Protein AF-A0A9E1YQ18-F1 (afdb_monomer_lite)

Secondary structure (DSSP, 8-state):
-EEEETTTSHHHHHHHHHHHHTT--EEEEE--TT-----TTGGGEEE--TT-HHHHTTT-

Radius of gyrati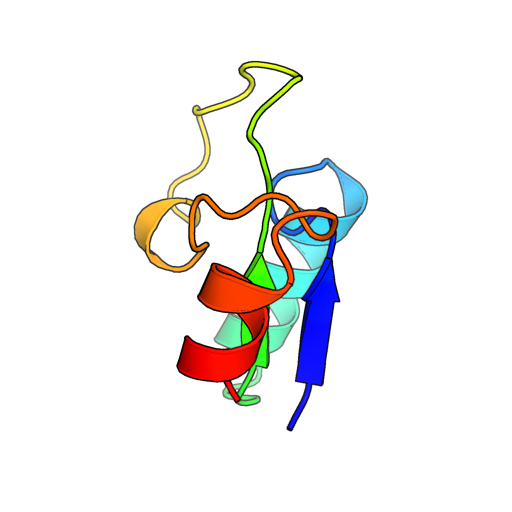on: 10.97 Å; chains: 1; bounding box: 24×26×22 Å

Structure (mmCIF, N/CA/C/O backbone):
data_AF-A0A9E1YQ18-F1
#
_entry.id   AF-A0A9E1YQ18-F1
#
loop_
_atom_site.group_PDB
_atom_site.id
_atom_site.type_symbol
_atom_site.label_atom_id
_atom_site.label_alt_id
_atom_site.label_comp_id
_atom_site.label_asym_id
_atom_site.label_entity_id
_atom_site.label_seq_id
_atom_site.pdbx_PDB_ins_code
_atom_site.Cartn_x
_atom_site.Cartn_y
_atom_site.Cartn_z
_ato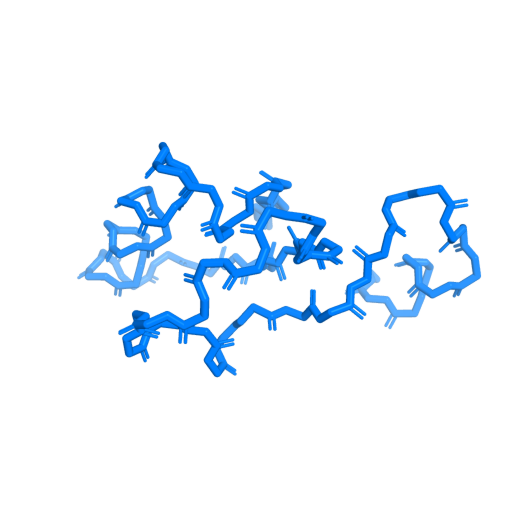m_site.occupancy
_atom_site.B_iso_or_equiv
_atom_site.auth_seq_id
_atom_site.auth_comp_id
_atom_site.auth_asym_id
_atom_site.auth_atom_id
_atom_site.pdbx_PDB_model_num
ATOM 1 N N . MET A 1 1 ? -12.996 -4.870 1.794 1.00 80.25 1 MET A N 1
ATOM 2 C CA . MET A 1 1 ? -11.544 -4.701 2.022 1.00 80.25 1 MET A CA 1
ATOM 3 C C . MET A 1 1 ? -11.007 -3.794 0.922 1.00 80.25 1 MET A C 1
ATOM 5 O O . MET A 1 1 ? -11.293 -4.086 -0.230 1.00 80.25 1 MET A O 1
ATOM 9 N N . ILE A 1 2 ? -10.317 -2.693 1.238 1.00 93.00 2 ILE A N 1
ATOM 10 C CA . ILE A 1 2 ? -9.769 -1.771 0.220 1.00 93.00 2 ILE A CA 1
ATOM 11 C C . ILE A 1 2 ? -8.295 -2.111 -0.028 1.00 93.00 2 ILE A C 1
ATOM 13 O O . ILE A 1 2 ? -7.513 -2.136 0.920 1.00 93.00 2 ILE A O 1
ATOM 17 N N . LEU A 1 3 ? -7.908 -2.335 -1.285 1.00 93.31 3 LEU A N 1
ATOM 18 C CA . LEU A 1 3 ? -6.505 -2.371 -1.704 1.00 93.31 3 LEU A CA 1
ATOM 19 C C . LEU A 1 3 ? -6.145 -1.007 -2.297 1.00 93.31 3 LEU A C 1
ATOM 21 O O . LEU A 1 3 ? -6.755 -0.576 -3.272 1.00 93.31 3 LEU A O 1
ATOM 25 N N . LEU A 1 4 ? -5.165 -0.329 -1.705 1.00 94.00 4 LEU A N 1
ATOM 26 C CA . LEU A 1 4 ? -4.691 0.976 -2.147 1.00 94.00 4 LEU A CA 1
ATOM 27 C C . LEU A 1 4 ? -3.315 0.828 -2.803 1.00 94.00 4 LEU A C 1
ATOM 29 O O . LEU A 1 4 ? -2.308 0.663 -2.116 1.00 94.00 4 LEU A O 1
ATOM 33 N N . THR A 1 5 ? -3.277 0.887 -4.131 1.00 93.75 5 THR A N 1
ATOM 34 C CA . THR A 1 5 ? -2.040 0.899 -4.923 1.00 93.75 5 THR A CA 1
ATOM 35 C C . THR A 1 5 ? -1.447 2.299 -4.991 1.00 93.75 5 THR A C 1
ATOM 37 O O . THR A 1 5 ? -2.192 3.279 -5.023 1.00 93.75 5 THR A O 1
ATOM 40 N N . GLY A 1 6 ? -0.121 2.409 -5.067 1.00 92.12 6 GLY A N 1
ATOM 41 C CA . GLY A 1 6 ? 0.532 3.719 -5.085 1.00 92.12 6 GLY A CA 1
ATOM 42 C C . GLY A 1 6 ? 0.324 4.472 -3.768 1.00 92.12 6 GLY A C 1
ATOM 43 O O . GLY A 1 6 ? 0.234 5.700 -3.763 1.00 92.12 6 GLY A O 1
ATOM 44 N N . ALA A 1 7 ? 0.161 3.737 -2.658 1.00 93.12 7 ALA A N 1
ATOM 45 C CA . ALA A 1 7 ? -0.231 4.284 -1.361 1.00 93.12 7 ALA A CA 1
ATOM 46 C C . ALA A 1 7 ? 0.780 5.290 -0.795 1.00 93.12 7 ALA A C 1
ATOM 48 O O . ALA A 1 7 ? 0.433 6.063 0.096 1.00 93.12 7 ALA A O 1
ATOM 49 N N . ALA A 1 8 ? 2.017 5.285 -1.290 1.00 91.25 8 ALA A N 1
ATOM 50 C CA . ALA A 1 8 ? 3.047 6.239 -0.904 1.00 91.25 8 ALA A CA 1
ATOM 51 C C . ALA A 1 8 ? 3.230 7.392 -1.897 1.00 91.25 8 ALA A C 1
ATOM 53 O O . ALA A 1 8 ? 3.933 8.356 -1.593 1.00 91.25 8 ALA A O 1
ATOM 54 N N . GLY A 1 9 ? 2.572 7.340 -3.054 1.00 89.75 9 GLY A N 1
ATOM 55 C CA . GLY A 1 9 ? 2.483 8.477 -3.961 1.00 89.75 9 GLY A CA 1
ATOM 56 C C . GLY A 1 9 ? 1.732 9.661 -3.342 1.00 89.75 9 GLY A C 1
ATOM 57 O O . GLY A 1 9 ? 1.110 9.556 -2.284 1.00 89.75 9 GLY A O 1
ATOM 58 N N . TYR A 1 10 ? 1.743 10.802 -4.033 1.00 90.00 10 TYR A N 1
ATOM 59 C CA . TYR A 1 10 ? 1.078 12.024 -3.567 1.00 90.00 10 TYR A CA 1
ATOM 60 C C . TYR A 1 10 ? -0.401 11.778 -3.222 1.00 90.00 10 TYR A C 1
ATOM 62 O O . TYR A 1 10 ? -0.795 11.872 -2.063 1.00 90.00 10 TYR A O 1
ATOM 70 N N . VAL A 1 11 ? -1.203 11.337 -4.192 1.00 92.69 11 VAL A N 1
ATOM 71 C CA . VAL A 1 11 ? -2.634 11.056 -3.975 1.00 92.69 11 VAL A CA 1
ATOM 72 C C . VAL A 1 11 ? -2.847 9.894 -3.001 1.00 92.69 11 VAL A C 1
ATOM 74 O O . VAL A 1 11 ? -3.662 9.994 -2.083 1.00 92.69 11 VAL A O 1
ATOM 77 N N . GLY A 1 12 ? -2.094 8.803 -3.170 1.00 93.12 12 GLY A N 1
ATOM 78 C CA . GLY A 1 12 ? -2.236 7.605 -2.344 1.00 93.12 12 GLY A CA 1
ATOM 79 C C . GLY A 1 12 ? -1.970 7.874 -0.866 1.00 93.12 12 GLY A C 1
ATOM 80 O O . GLY A 1 12 ? -2.730 7.414 -0.021 1.00 93.12 12 GLY A O 1
ATOM 81 N N . SER A 1 13 ? -0.967 8.691 -0.543 1.00 92.12 13 SER A N 1
ATOM 82 C CA . SER A 1 13 ? -0.604 9.002 0.844 1.00 92.12 13 SER A CA 1
ATOM 83 C C . SER A 1 13 ? -1.670 9.839 1.562 1.00 92.12 13 SER A C 1
ATOM 85 O O . SER A 1 13 ? -1.999 9.562 2.718 1.00 92.12 13 SER A O 1
ATOM 87 N N . HIS A 1 14 ? -2.286 10.803 0.869 1.00 93.12 14 HIS A N 1
ATOM 88 C CA . HIS A 1 14 ? -3.412 11.581 1.392 1.00 93.12 14 HIS A CA 1
ATOM 89 C C . HIS A 1 14 ? -4.670 10.719 1.572 1.00 93.12 14 HIS A C 1
ATOM 91 O O . HIS A 1 14 ? -5.366 10.839 2.585 1.00 93.12 14 HIS A O 1
ATOM 97 N N . LEU A 1 15 ? -4.946 9.809 0.632 1.00 94.88 15 LEU A N 1
ATOM 98 C CA . LEU A 1 15 ? -6.063 8.874 0.752 1.00 94.88 15 LEU A CA 1
ATOM 99 C C . LEU A 1 15 ? -5.837 7.879 1.900 1.00 94.88 15 LEU A C 1
ATOM 101 O O . LEU A 1 15 ? -6.732 7.682 2.719 1.00 94.88 15 LEU A O 1
ATOM 105 N N . ALA A 1 16 ? -4.628 7.325 2.027 1.00 94.25 16 ALA A N 1
ATOM 106 C CA . ALA A 1 16 ? -4.234 6.463 3.139 1.00 94.25 16 ALA A CA 1
ATOM 107 C C . ALA A 1 16 ? -4.426 7.178 4.483 1.00 94.25 16 ALA A C 1
ATOM 109 O O . ALA A 1 16 ? -5.021 6.617 5.402 1.00 94.25 16 ALA A O 1
ATOM 110 N N . PHE A 1 17 ? -4.004 8.443 4.592 1.00 93.56 17 PHE A N 1
ATOM 111 C CA . PHE A 1 17 ? -4.238 9.255 5.786 1.00 93.56 17 PHE A CA 1
ATOM 112 C C . PHE A 1 17 ? -5.729 9.383 6.122 1.00 93.56 17 PHE A C 1
ATOM 114 O O . PHE A 1 17 ? -6.120 9.214 7.280 1.00 93.56 17 PHE A O 1
ATOM 121 N N . LYS A 1 18 ? -6.573 9.647 5.116 1.00 94.81 18 LYS A N 1
ATOM 122 C CA . LYS A 1 18 ? -8.026 9.756 5.290 1.00 94.81 18 LYS A CA 1
ATOM 123 C C . LYS A 1 18 ? -8.645 8.432 5.743 1.00 94.81 18 LYS A C 1
ATOM 125 O O . LYS A 1 18 ? -9.426 8.443 6.690 1.00 94.81 18 LYS A O 1
ATOM 130 N N . LEU A 1 19 ? -8.262 7.308 5.135 1.00 94.75 19 LEU A N 1
ATOM 131 C CA . LEU A 1 19 ? -8.741 5.973 5.515 1.00 94.75 19 LEU A CA 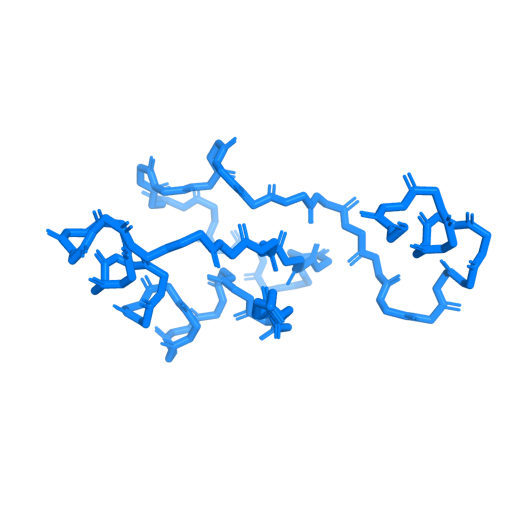1
ATOM 132 C C . LEU A 1 19 ? -8.351 5.623 6.959 1.00 94.75 19 LEU A C 1
ATOM 134 O O . LEU A 1 19 ? -9.198 5.157 7.718 1.00 94.75 19 LEU A O 1
ATOM 138 N N . ILE A 1 20 ? -7.114 5.937 7.373 1.00 93.31 20 ILE A N 1
ATOM 139 C CA . ILE A 1 20 ? -6.656 5.776 8.765 1.00 93.31 20 ILE A CA 1
ATOM 140 C C . ILE A 1 20 ? -7.507 6.621 9.719 1.00 93.31 20 ILE A C 1
ATOM 142 O O . ILE A 1 20 ? -7.999 6.102 10.717 1.00 93.31 20 ILE A O 1
ATOM 146 N N . LYS A 1 21 ? -7.688 7.915 9.422 1.00 94.88 21 LYS A N 1
ATOM 147 C CA . LYS A 1 21 ? -8.488 8.847 10.240 1.00 94.88 21 LYS A CA 1
ATOM 148 C C . LYS A 1 21 ? -9.949 8.414 10.368 1.00 94.88 21 LYS A C 1
ATOM 150 O O . LYS A 1 21 ? -10.558 8.661 11.401 1.00 94.88 21 LYS A O 1
ATOM 155 N N . SER A 1 22 ? -10.497 7.790 9.330 1.00 96.25 22 SER A N 1
ATOM 156 C CA . SER A 1 22 ? -11.868 7.276 9.301 1.00 96.25 22 SER A CA 1
ATOM 157 C C . SER A 1 22 ? -12.005 5.854 9.856 1.00 96.25 22 SER A C 1
ATOM 159 O O . SER A 1 22 ? -13.103 5.310 9.827 1.00 96.25 22 SER A O 1
ATOM 161 N N . ASN A 1 23 ? -10.920 5.252 10.357 1.00 94.62 23 ASN A N 1
ATOM 162 C CA . ASN A 1 23 ? -10.883 3.875 10.854 1.00 94.62 23 ASN A CA 1
ATOM 163 C C . ASN A 1 23 ? -11.385 2.837 9.827 1.00 94.62 23 ASN A C 1
ATOM 165 O O . ASN A 1 23 ? -11.982 1.822 10.183 1.00 94.62 23 ASN A O 1
ATOM 169 N N . ILE A 1 24 ? -11.151 3.103 8.537 1.00 95.00 24 ILE A N 1
ATOM 170 C CA . ILE A 1 24 ? -11.541 2.217 7.439 1.00 95.00 24 ILE A CA 1
ATOM 171 C C . ILE A 1 24 ? -10.376 1.258 7.158 1.0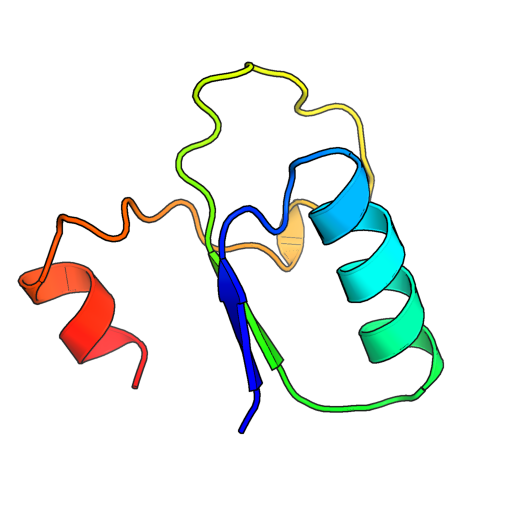0 95.00 24 ILE A C 1
ATOM 173 O O . ILE A 1 24 ? -9.268 1.722 6.873 1.00 95.00 24 ILE A O 1
ATOM 177 N N . PRO A 1 25 ? -10.589 -0.069 7.206 1.00 93.00 25 PRO A N 1
ATOM 178 C CA . PRO A 1 25 ? -9.534 -1.042 6.956 1.00 93.00 25 PRO A CA 1
ATOM 179 C C . PRO A 1 25 ? -9.118 -1.055 5.480 1.00 93.00 25 PRO A C 1
ATOM 181 O O . PRO A 1 25 ? -9.948 -1.181 4.573 1.00 93.00 25 PRO A O 1
ATOM 184 N N . PHE A 1 26 ? -7.810 -0.974 5.243 1.00 93.31 26 PHE A N 1
ATOM 185 C CA . PHE A 1 26 ? -7.215 -1.053 3.914 1.00 93.31 26 PHE A CA 1
ATOM 186 C C . PHE A 1 26 ? -5.835 -1.715 3.956 1.00 93.31 26 PHE A C 1
ATOM 188 O O . PHE A 1 26 ? -5.171 -1.745 4.994 1.00 93.31 26 PHE A O 1
ATOM 195 N N . ILE A 1 27 ? -5.399 -2.210 2.801 1.00 93.25 27 ILE A N 1
ATOM 196 C CA . ILE A 1 27 ? -4.044 -2.696 2.549 1.00 93.25 27 ILE A CA 1
ATOM 197 C C . ILE A 1 27 ? -3.389 -1.706 1.588 1.00 93.25 27 ILE A C 1
ATOM 199 O O . ILE A 1 27 ? -3.813 -1.586 0.442 1.00 93.25 27 ILE A O 1
ATOM 203 N N . GLY A 1 28 ? -2.381 -0.970 2.052 1.00 93.31 28 GLY A N 1
ATOM 204 C CA . GLY A 1 28 ? -1.587 -0.082 1.201 1.00 93.31 28 GLY A CA 1
ATOM 205 C C . GLY A 1 28 ? -0.386 -0.814 0.614 1.00 93.31 28 GLY A C 1
ATOM 206 O O . GLY A 1 28 ? 0.354 -1.451 1.366 1.00 93.31 28 GLY A O 1
ATOM 207 N N . ILE A 1 29 ? -0.173 -0.700 -0.697 1.00 93.50 29 ILE A N 1
ATOM 208 C CA . ILE A 1 29 ? 1.017 -1.215 -1.385 1.00 93.50 29 ILE A CA 1
ATOM 209 C C . ILE A 1 29 ? 1.666 -0.138 -2.253 1.00 93.50 29 ILE A C 1
ATOM 211 O O . ILE A 1 29 ? 0.985 0.700 -2.852 1.00 93.50 29 ILE A O 1
ATOM 215 N N . ASP A 1 30 ? 2.992 -0.167 -2.307 1.00 92.00 30 ASP A N 1
ATOM 216 C CA . ASP A 1 30 ? 3.812 0.706 -3.144 1.00 92.00 30 ASP A CA 1
ATOM 217 C C . ASP A 1 30 ? 5.190 0.061 -3.361 1.00 92.00 30 ASP A C 1
ATOM 219 O O . ASP A 1 30 ? 5.647 -0.706 -2.513 1.00 92.00 30 ASP A O 1
ATOM 223 N N . ASN A 1 31 ? 5.855 0.364 -4.477 1.00 90.88 31 ASN A N 1
ATOM 224 C CA . ASN A 1 31 ? 7.213 -0.111 -4.768 1.00 90.88 31 ASN A CA 1
ATOM 225 C C . ASN A 1 31 ? 8.298 0.939 -4.459 1.00 90.88 31 ASN A C 1
ATOM 227 O O . ASN A 1 31 ? 9.480 0.699 -4.694 1.00 90.88 31 ASN A O 1
ATOM 231 N N . PHE A 1 32 ? 7.903 2.111 -3.953 1.00 88.50 32 PHE A N 1
ATOM 232 C CA . PHE A 1 32 ? 8.764 3.234 -3.579 1.00 88.50 32 PHE A CA 1
ATOM 233 C C . PHE A 1 32 ? 9.717 3.704 -4.687 1.00 88.50 32 PHE A C 1
ATOM 235 O O . PHE A 1 32 ? 10.766 4.289 -4.403 1.00 88.50 32 PHE A O 1
ATOM 242 N N . SER A 1 33 ? 9.339 3.504 -5.952 1.00 86.38 33 SER A N 1
ATOM 243 C CA . SER A 1 33 ? 10.133 3.883 -7.132 1.00 86.38 33 SER A CA 1
ATOM 244 C C . SER A 1 33 ? 10.521 5.368 -7.159 1.00 86.38 33 SER A C 1
ATOM 246 O O . SER A 1 33 ? 11.596 5.720 -7.639 1.00 86.38 33 SER A O 1
ATOM 248 N N . THR A 1 34 ? 9.698 6.242 -6.573 1.00 81.56 34 THR A N 1
ATOM 249 C CA . THR A 1 34 ? 9.928 7.695 -6.496 1.00 81.56 34 THR A CA 1
ATOM 250 C C . THR A 1 34 ? 10.780 8.141 -5.298 1.00 81.56 34 THR A C 1
ATOM 252 O O . THR A 1 34 ? 10.990 9.338 -5.120 1.00 81.56 34 THR A O 1
ATOM 255 N N . LYS A 1 35 ? 11.284 7.208 -4.469 1.00 69.25 35 LYS A N 1
ATOM 256 C CA . LYS A 1 35 ? 12.164 7.439 -3.295 1.00 69.25 35 LYS A CA 1
ATOM 257 C C . LYS A 1 35 ? 11.656 8.454 -2.258 1.00 69.25 35 LYS A C 1
ATOM 259 O O . LYS A 1 35 ? 12.424 8.913 -1.416 1.00 69.25 35 LYS A O 1
ATOM 264 N N . ASN A 1 36 ? 10.368 8.784 -2.253 1.00 65.00 36 ASN A N 1
ATOM 265 C CA . ASN A 1 36 ? 9.844 9.905 -1.473 1.00 65.00 36 ASN A CA 1
ATOM 266 C C . ASN A 1 36 ? 9.506 9.541 -0.008 1.00 65.00 36 ASN A C 1
ATOM 268 O O . ASN A 1 36 ? 8.434 9.875 0.489 1.00 65.00 36 ASN A O 1
ATOM 272 N N . GLN A 1 37 ? 10.399 8.825 0.686 1.00 64.19 37 GLN A N 1
ATOM 273 C CA . GLN A 1 37 ? 10.167 8.092 1.950 1.00 64.19 37 GLN A CA 1
ATOM 274 C C . GLN A 1 37 ? 9.933 8.959 3.215 1.00 64.19 37 GLN A C 1
ATOM 276 O O . GLN A 1 37 ? 10.072 8.486 4.339 1.00 64.19 37 GLN A O 1
ATOM 281 N N . TYR A 1 38 ? 9.540 10.225 3.074 1.00 63.62 38 TYR A N 1
ATOM 282 C CA . TYR A 1 38 ? 9.530 11.211 4.165 1.00 63.62 38 TYR A CA 1
ATOM 283 C C . TYR A 1 38 ? 8.250 11.256 5.029 1.00 63.62 38 TYR A C 1
ATOM 285 O O . TYR A 1 38 ? 8.184 12.009 5.999 1.00 63.62 38 TYR A O 1
ATOM 293 N N . ASN A 1 39 ? 7.222 10.456 4.729 1.00 63.56 39 ASN A N 1
ATOM 294 C CA . ASN A 1 39 ? 5.914 10.519 5.396 1.00 63.56 39 ASN A CA 1
ATOM 295 C C . ASN A 1 39 ? 5.765 9.510 6.542 1.00 63.56 39 ASN A C 1
ATOM 297 O O . ASN A 1 39 ? 5.932 8.306 6.391 1.00 63.56 39 ASN A O 1
ATOM 301 N N . LYS A 1 40 ? 5.271 9.963 7.695 1.00 62.69 40 LYS A N 1
ATOM 302 C CA . LYS A 1 40 ? 5.010 9.093 8.858 1.00 62.69 40 LYS A CA 1
ATOM 303 C C . LYS A 1 40 ? 4.046 7.927 8.585 1.00 62.69 40 LYS A C 1
ATOM 305 O O . LYS A 1 40 ? 3.890 7.094 9.454 1.00 62.69 40 LYS A O 1
ATOM 310 N N . ILE A 1 41 ? 3.386 7.850 7.429 1.00 72.69 41 ILE A N 1
ATOM 311 C CA . ILE A 1 41 ? 2.403 6.810 7.079 1.00 72.69 41 ILE A CA 1
ATOM 312 C C . ILE A 1 41 ? 3.076 5.577 6.441 1.00 72.69 41 ILE A C 1
ATOM 314 O O . ILE A 1 41 ? 2.466 4.511 6.381 1.00 72.69 41 ILE A O 1
ATOM 318 N N . TYR A 1 42 ? 4.350 5.689 6.035 1.00 71.88 42 TYR A N 1
ATOM 319 C CA . TYR A 1 42 ? 5.106 4.624 5.364 1.00 71.88 42 TYR A CA 1
ATOM 320 C C . TYR A 1 42 ? 5.102 3.287 6.120 1.00 71.88 42 TYR A C 1
ATOM 322 O O . TYR A 1 42 ? 5.037 2.243 5.481 1.00 71.88 42 TYR A O 1
ATOM 330 N N . TYR A 1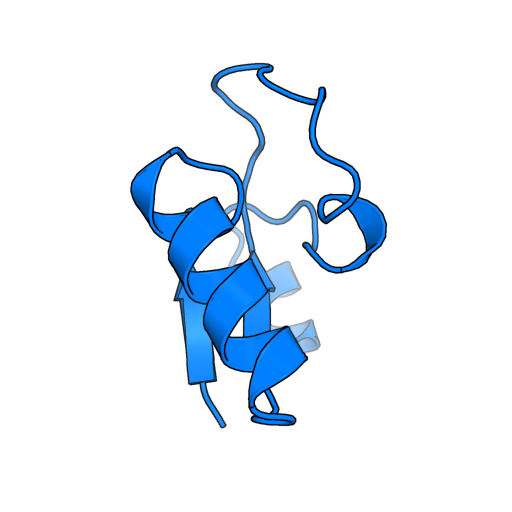 43 ? 5.067 3.290 7.459 1.00 76.38 43 TYR A N 1
ATOM 331 C CA . TYR A 1 43 ? 5.033 2.049 8.248 1.00 76.38 43 TYR A CA 1
ATOM 332 C C . TYR A 1 43 ? 3.750 1.217 8.055 1.00 76.38 43 TYR A C 1
ATOM 334 O O . TYR A 1 43 ? 3.744 0.031 8.374 1.00 76.38 43 TYR A O 1
ATOM 342 N N . LYS A 1 44 ? 2.659 1.812 7.545 1.00 81.69 44 LYS A N 1
ATOM 343 C CA . LYS A 1 44 ? 1.415 1.094 7.207 1.00 81.69 44 LYS A CA 1
ATOM 344 C C . LYS A 1 44 ? 1.350 0.638 5.747 1.00 81.69 44 LYS A C 1
ATOM 346 O O . LYS A 1 44 ? 0.384 -0.020 5.366 1.00 81.69 44 LYS A O 1
ATOM 351 N N . ILE A 1 45 ? 2.341 0.992 4.932 1.00 89.44 45 ILE A N 1
ATOM 352 C CA . ILE A 1 45 ? 2.385 0.681 3.503 1.00 89.44 45 ILE A CA 1
ATOM 353 C C . ILE A 1 45 ? 3.368 -0.466 3.293 1.00 89.44 45 ILE A C 1
ATOM 355 O O . ILE A 1 45 ? 4.516 -0.411 3.730 1.00 89.44 45 ILE A O 1
ATOM 359 N N . LYS A 1 46 ? 2.923 -1.524 2.619 1.00 90.38 46 LYS A N 1
ATOM 360 C CA . LYS A 1 46 ? 3.769 -2.676 2.316 1.00 90.38 46 LYS A CA 1
ATOM 361 C C . LYS A 1 46 ? 4.589 -2.392 1.059 1.00 90.38 46 LYS A C 1
ATOM 363 O O . LYS A 1 46 ? 4.028 -2.023 0.030 1.00 90.38 46 LYS A O 1
ATOM 368 N N . ASN A 1 47 ? 5.901 -2.612 1.153 1.00 90.50 47 ASN A N 1
ATOM 369 C CA . ASN A 1 47 ? 6.810 -2.530 0.012 1.00 90.50 47 ASN A CA 1
ATOM 370 C C . ASN A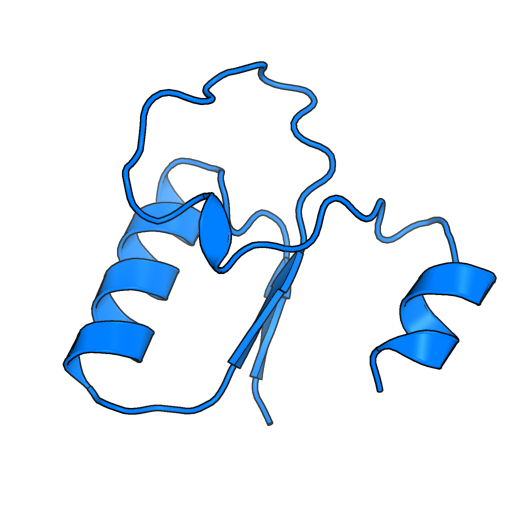 1 47 ? 6.607 -3.737 -0.910 1.00 90.50 47 ASN A C 1
ATOM 372 O O . ASN A 1 47 ? 7.234 -4.784 -0.724 1.00 90.50 47 ASN A O 1
ATOM 376 N N . VAL A 1 48 ? 5.673 -3.622 -1.845 1.00 90.12 48 VAL A N 1
ATOM 377 C CA . VAL A 1 48 ? 5.320 -4.691 -2.774 1.00 90.12 48 VAL A CA 1
ATOM 378 C C . VAL A 1 48 ? 4.999 -4.073 -4.120 1.00 90.12 48 VAL A C 1
ATOM 380 O O . VAL A 1 48 ? 4.142 -3.197 -4.232 1.00 90.12 48 VAL A O 1
ATOM 383 N N . ASP A 1 49 ? 5.673 -4.576 -5.147 1.00 87.94 49 ASP A N 1
ATOM 384 C CA . ASP A 1 49 ? 5.304 -4.296 -6.523 1.00 87.94 49 ASP A CA 1
ATOM 385 C C . ASP A 1 49 ? 4.037 -5.081 -6.887 1.00 87.94 49 ASP A C 1
ATOM 387 O O . ASP A 1 49 ? 3.945 -6.283 -6.624 1.00 87.94 49 ASP A O 1
ATOM 391 N N . ILE A 1 50 ? 3.063 -4.409 -7.501 1.00 87.62 50 ILE A N 1
ATOM 392 C CA . ILE A 1 50 ? 1.806 -5.028 -7.942 1.00 87.62 50 ILE A CA 1
ATOM 393 C C . ILE A 1 50 ? 2.037 -6.152 -8.966 1.00 87.62 50 ILE A C 1
ATOM 395 O O . ILE A 1 50 ? 1.246 -7.092 -9.041 1.00 87.62 50 ILE A O 1
ATOM 399 N N . GLY A 1 51 ? 3.137 -6.095 -9.722 1.00 88.81 51 GLY A N 1
ATOM 400 C CA . GLY A 1 51 ? 3.545 -7.139 -10.656 1.00 88.81 51 GLY A CA 1
ATOM 401 C C . GLY A 1 51 ? 4.019 -8.429 -9.976 1.00 88.81 51 GLY A C 1
ATOM 402 O O . GLY A 1 51 ? 3.986 -9.494 -10.599 1.00 88.81 51 GLY A O 1
ATOM 403 N N . ASP A 1 52 ? 4.412 -8.384 -8.696 1.00 90.69 52 ASP A N 1
ATOM 404 C CA . ASP A 1 52 ? 4.848 -9.561 -7.936 1.00 90.69 52 ASP A CA 1
ATOM 405 C C . ASP A 1 52 ? 3.639 -10.365 -7.429 1.00 90.69 52 ASP A C 1
ATOM 407 O O . ASP A 1 52 ? 3.255 -10.330 -6.255 1.00 90.69 52 ASP A O 1
ATOM 411 N N . LYS A 1 53 ? 3.035 -11.132 -8.346 1.00 88.81 53 LYS A N 1
ATOM 412 C CA . LYS A 1 53 ? 1.836 -11.952 -8.094 1.00 88.81 53 LYS A CA 1
ATOM 413 C C . LYS A 1 53 ? 1.975 -12.849 -6.860 1.00 88.81 53 LYS A C 1
ATOM 415 O O . LYS A 1 53 ? 1.014 -13.001 -6.111 1.00 88.81 53 LYS A O 1
ATOM 420 N N . LYS A 1 54 ? 3.163 -13.423 -6.623 1.00 89.81 54 LYS A N 1
ATOM 421 C CA . LYS A 1 54 ? 3.417 -14.309 -5.473 1.00 89.81 54 LYS A CA 1
ATOM 422 C C . LYS A 1 54 ? 3.325 -13.555 -4.151 1.00 89.81 54 LYS A C 1
ATOM 424 O O . LYS A 1 54 ? 2.801 -14.103 -3.185 1.00 89.81 54 LYS A O 1
ATOM 429 N N . LYS A 1 55 ? 3.844 -12.325 -4.086 1.00 86.38 55 LYS A N 1
ATOM 430 C CA . LYS A 1 55 ? 3.723 -11.490 -2.885 1.00 86.38 55 LYS A CA 1
ATOM 431 C C . LYS A 1 55 ? 2.304 -10.978 -2.700 1.00 86.38 55 LYS A C 1
ATOM 433 O O . LYS A 1 55 ? 1.811 -11.053 -1.584 1.00 86.38 55 LYS A O 1
ATOM 438 N N . ILE A 1 56 ? 1.637 -10.533 -3.765 1.00 86.56 56 ILE A N 1
ATOM 439 C CA . ILE A 1 56 ? 0.245 -10.059 -3.704 1.00 86.56 56 ILE A CA 1
ATOM 440 C C . ILE A 1 56 ? -0.697 -11.148 -3.172 1.00 86.56 56 ILE A C 1
ATOM 442 O O . ILE A 1 56 ? -1.482 -10.875 -2.271 1.00 86.56 56 ILE A O 1
ATOM 446 N N . LEU A 1 57 ? -0.561 -12.392 -3.644 1.00 86.69 57 LEU A N 1
ATOM 447 C CA . LEU A 1 57 ? -1.343 -13.540 -3.158 1.00 86.69 57 LEU A CA 1
ATOM 448 C C . LEU A 1 57 ? -1.149 -13.842 -1.665 1.00 86.69 57 LEU A C 1
ATOM 450 O O . LEU A 1 57 ? -2.004 -14.474 -1.070 1.00 86.69 57 LEU A O 1
ATOM 454 N N . LYS A 1 58 ? -0.039 -13.417 -1.050 1.00 86.12 58 LYS A N 1
ATOM 455 C CA . LYS A 1 58 ? 0.180 -13.562 0.401 1.00 86.12 58 LYS A CA 1
ATOM 456 C C . LYS A 1 58 ? -0.449 -12.429 1.218 1.00 86.12 58 LYS A C 1
ATOM 458 O O . LYS A 1 58 ? -0.391 -12.463 2.445 1.00 86.12 58 LYS A O 1
ATOM 463 N N . LEU A 1 59 ? -0.939 -11.377 0.561 1.00 80.25 59 LEU A N 1
ATOM 464 C CA . LEU A 1 59 ? -1.514 -10.196 1.207 1.00 80.25 59 LEU A CA 1
ATOM 465 C C . LEU A 1 59 ? -3.038 -10.231 1.290 1.00 80.25 59 LEU A C 1
ATOM 467 O O . LEU A 1 59 ? -3.587 -9.494 2.108 1.00 80.25 59 LEU A O 1
ATOM 471 N N . ILE A 1 60 ? -3.671 -11.020 0.424 1.00 69.69 60 ILE A N 1
ATOM 472 C CA . ILE A 1 60 ? -5.119 -11.204 0.291 1.00 69.69 60 ILE A CA 1
ATOM 473 C C . ILE A 1 60 ? -5.460 -12.574 0.865 1.00 69.69 60 ILE A C 1
ATOM 475 O O . ILE A 1 60 ? -6.448 -12.641 1.624 1.00 69.69 60 ILE A O 1
#

pLDDT: mean 86.91, std 9.4, range [62.69, 96.25]

Sequence (60 aa):
MILLTGAAGYVGSHLAFKLIKSNIPFIGIDNFSTKNQYNKIYYKIKNVDIGDKKKILKLI

Foldseek 3Di:
DAEQEPCVPPVNVVVLVVCVVVVHDYAAEYCCPVVPCPDPCVVRYDNDDPVPPVVVVVVD